Protein AF-A0A9X8ZC23-F1 (afdb_monomer)

InterPro domains:
  IPR036866 Ribonuclease Z/Hydroxyacylglutathione hydrolase-like [G3DSA:3.60.15.10] (1-48)

Sequence (48 aa):
APNAKVISVHMEAVNHWTLSREELKNFSNEKGFSSNMLVPEDGESYKF

Radius of gyration: 11.55 Å; Cα contacts (8 Å, |Δi|>4): 37; chains: 1; bounding box: 29×25×24 Å

Secondary structure (DSSP, 8-state):
-TT--EE----SSSTT----HHHHHHHHHHTT-GGGEE-PPTT-----

Solvent-accessible surface area (backbone atoms only — not comparable to full-atom values): 3287 Å² total; per-residue (Å²): 120,95,83,54,76,44,76,56,74,93,51,73,82,49,93,85,46,83,59,48,71,64,60,53,52,52,51,26,52,76,73,70,45,39,95,38,53,43,72,66,58,95,88,61,84,85,86,134

pLDDT: mean 96.0, std 4.24, range [75.38, 98.5]

Structure (mmCIF, N/CA/C/O backbone):
data_AF-A0A9X8ZC23-F1
#
_entry.id   AF-A0A9X8ZC23-F1
#
loop_
_atom_site.group_PDB
_atom_site.id
_atom_site.type_symbol
_atom_site.label_atom_id
_atom_site.label_alt_id
_atom_site.label_comp_id
_atom_site.label_asym_id
_atom_site.label_entity_id
_atom_site.label_se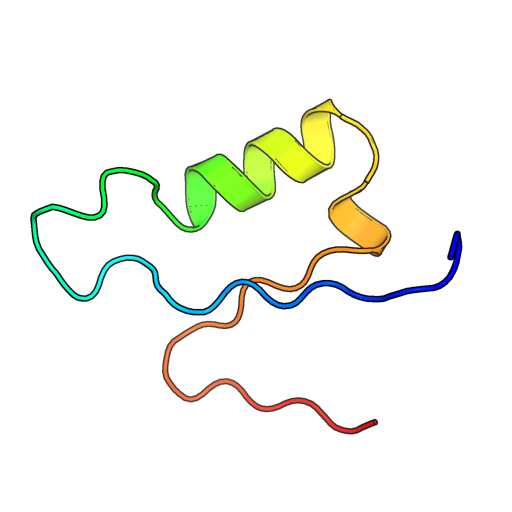q_id
_atom_site.pdbx_PDB_ins_code
_atom_site.Cartn_x
_atom_site.Cartn_y
_atom_site.Cartn_z
_atom_site.occupancy
_atom_site.B_iso_or_equiv
_atom_site.auth_seq_id
_atom_site.auth_comp_id
_atom_site.auth_asym_id
_atom_site.auth_atom_id
_atom_site.pdbx_PDB_model_num
ATOM 1 N N . ALA A 1 1 ? -18.607 9.002 3.105 1.00 75.38 1 ALA A N 1
ATOM 2 C CA . ALA A 1 1 ? -18.580 7.677 3.755 1.00 75.38 1 ALA A CA 1
ATOM 3 C C . ALA A 1 1 ? -17.532 7.691 4.870 1.00 75.38 1 ALA A C 1
ATOM 5 O O . ALA A 1 1 ? -16.361 7.501 4.572 1.00 75.38 1 ALA A O 1
ATOM 6 N N . PRO A 1 2 ? -17.914 7.976 6.126 1.00 81.31 2 PRO A N 1
ATOM 7 C CA . PRO A 1 2 ? -16.959 8.140 7.234 1.00 81.31 2 PRO A CA 1
ATOM 8 C C . PRO A 1 2 ? -16.215 6.844 7.614 1.00 81.31 2 PRO A C 1
ATOM 10 O O . PRO A 1 2 ? -15.125 6.900 8.168 1.00 81.31 2 PRO A O 1
ATOM 13 N N . ASN A 1 3 ? -16.771 5.681 7.259 1.00 87.50 3 ASN A N 1
ATOM 14 C CA . ASN A 1 3 ? -16.217 4.367 7.604 1.00 87.50 3 ASN A CA 1
ATOM 15 C C . ASN A 1 3 ? -15.468 3.690 6.444 1.00 87.50 3 ASN A C 1
ATOM 17 O O . ASN A 1 3 ? -15.128 2.514 6.538 1.00 87.50 3 ASN A O 1
ATOM 21 N N . ALA A 1 4 ? -15.252 4.392 5.326 1.00 94.56 4 ALA A N 1
ATOM 22 C CA . ALA A 1 4 ? -14.530 3.820 4.196 1.00 94.56 4 ALA A CA 1
ATOM 23 C C . ALA A 1 4 ? -13.045 3.616 4.540 1.00 94.56 4 ALA A C 1
ATOM 25 O O . ALA A 1 4 ? -12.449 4.415 5.270 1.00 94.56 4 ALA A O 1
ATOM 26 N N . LYS A 1 5 ? -12.453 2.557 3.982 1.00 95.19 5 LYS A N 1
ATOM 27 C CA . LYS A 1 5 ? -11.001 2.355 3.943 1.00 95.19 5 LYS A CA 1
ATOM 28 C C . LYS A 1 5 ?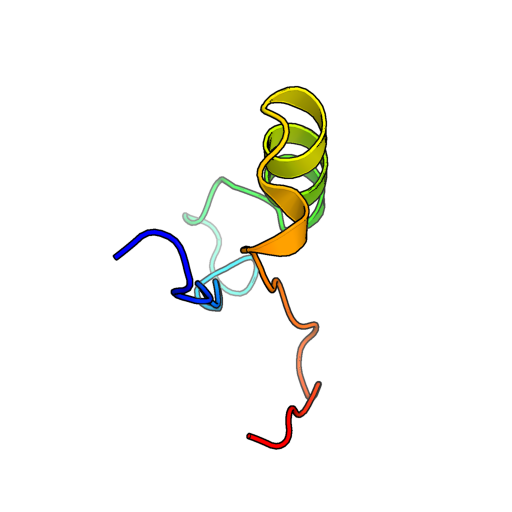 -10.480 2.769 2.570 1.00 95.19 5 LYS A C 1
ATOM 30 O O . LYS A 1 5 ? -11.088 2.428 1.558 1.00 95.19 5 LYS A O 1
ATOM 35 N N . VAL A 1 6 ? -9.363 3.485 2.545 1.00 96.12 6 VAL A N 1
ATOM 36 C CA . VAL A 1 6 ? -8.640 3.856 1.323 1.00 96.12 6 VAL A CA 1
ATOM 37 C C . VAL A 1 6 ? -7.363 3.028 1.251 1.00 96.12 6 VAL A C 1
ATOM 39 O O . VAL A 1 6 ? -6.628 2.970 2.233 1.00 96.12 6 VAL A O 1
ATOM 42 N N . ILE A 1 7 ? -7.091 2.408 0.101 1.00 97.56 7 ILE A N 1
ATOM 43 C CA . ILE A 1 7 ? -5.866 1.635 -0.145 1.00 97.56 7 ILE A CA 1
ATOM 44 C C . ILE A 1 7 ? -5.068 2.339 -1.243 1.00 97.56 7 ILE A C 1
ATOM 46 O O . ILE A 1 7 ? -5.541 2.436 -2.375 1.00 97.56 7 ILE A O 1
ATOM 50 N N . SER A 1 8 ? -3.881 2.850 -0.914 1.00 97.88 8 SER A N 1
ATOM 51 C CA . SER A 1 8 ? -2.985 3.506 -1.876 1.00 97.88 8 SER A CA 1
ATOM 52 C C . SER A 1 8 ? -1.936 2.519 -2.384 1.00 97.88 8 SER A C 1
ATOM 54 O O . SER A 1 8 ? -1.154 2.006 -1.589 1.00 97.88 8 SER A O 1
ATOM 56 N N . VAL A 1 9 ? -1.924 2.242 -3.693 1.00 97.44 9 VAL A N 1
ATOM 57 C CA . VAL A 1 9 ? -1.091 1.174 -4.294 1.00 97.44 9 VAL A CA 1
ATOM 58 C C . VAL A 1 9 ? -0.131 1.650 -5.384 1.00 97.44 9 VAL A C 1
ATOM 60 O O . VAL A 1 9 ? 0.859 0.988 -5.664 1.00 97.44 9 VAL A O 1
ATOM 63 N N . HIS A 1 10 ? -0.409 2.785 -6.020 1.00 97.31 10 HIS A N 1
ATOM 64 C CA . HIS A 1 10 ? 0.316 3.247 -7.203 1.00 97.31 10 HIS A CA 1
ATOM 65 C C . HIS A 1 10 ? 1.508 4.131 -6.797 1.00 97.31 10 HIS A C 1
ATOM 67 O O . HIS A 1 10 ? 1.514 5.339 -7.038 1.00 97.31 10 HIS A O 1
ATOM 73 N N . MET A 1 11 ? 2.467 3.530 -6.088 1.00 97.06 11 MET A N 1
ATOM 74 C CA . MET A 1 11 ? 3.583 4.215 -5.425 1.00 97.06 11 MET A CA 1
ATOM 75 C C . MET A 1 11 ? 4.912 3.506 -5.715 1.00 97.06 11 MET A C 1
ATOM 77 O O . MET A 1 11 ? 4.934 2.298 -5.915 1.00 97.06 11 MET A O 1
ATOM 81 N N . GLU A 1 12 ? 6.000 4.278 -5.788 1.00 96.50 12 GLU A N 1
ATOM 82 C CA . GLU A 1 12 ? 7.409 3.829 -5.775 1.00 96.50 12 GLU A CA 1
ATOM 83 C C . GLU A 1 12 ? 7.893 2.823 -6.844 1.00 96.50 12 GLU A C 1
ATOM 85 O O . GLU A 1 12 ? 9.073 2.487 -6.857 1.00 96.50 12 GLU A O 1
ATOM 90 N N . ALA A 1 13 ? 7.059 2.398 -7.799 1.00 96.94 13 ALA A N 1
ATOM 91 C CA . ALA A 1 13 ? 7.497 1.515 -8.889 1.00 96.94 13 ALA A CA 1
ATOM 92 C C . ALA A 1 13 ? 8.006 2.266 -10.137 1.00 96.94 13 ALA A C 1
ATOM 94 O O . ALA A 1 13 ? 8.735 1.694 -10.949 1.00 96.94 13 ALA A O 1
ATOM 95 N N . VAL A 1 14 ? 7.625 3.538 -10.325 1.00 96.81 14 VAL A N 1
ATOM 96 C CA . VAL A 1 14 ? 7.998 4.341 -11.504 1.00 96.81 14 VAL A CA 1
ATOM 97 C C . VAL A 1 14 ? 8.513 5.719 -11.090 1.00 96.81 14 VAL A C 1
ATOM 99 O O . VAL A 1 14 ? 7.967 6.369 -10.205 1.00 96.81 14 VAL A O 1
ATOM 102 N N . ASN A 1 15 ? 9.552 6.191 -11.781 1.00 94.12 15 ASN A N 1
ATOM 103 C CA . ASN A 1 15 ? 10.336 7.385 -11.444 1.00 94.12 15 ASN A CA 1
ATOM 104 C C . ASN A 1 15 ? 9.562 8.714 -11.352 1.00 94.12 15 ASN A C 1
ATOM 106 O O . ASN A 1 15 ? 10.060 9.655 -10.742 1.00 94.12 15 ASN A O 1
ATOM 110 N N . HIS A 1 16 ? 8.388 8.826 -11.975 1.00 96.56 16 HIS A N 1
ATOM 111 C CA . HIS A 1 16 ? 7.576 10.046 -11.934 1.00 96.56 16 HIS A CA 1
ATOM 112 C C . HIS A 1 16 ? 6.553 10.053 -10.788 1.00 96.56 16 HIS A C 1
ATOM 114 O O . HIS A 1 16 ? 5.814 11.024 -10.637 1.00 96.56 16 HIS A O 1
ATOM 120 N N . TRP A 1 17 ? 6.479 8.991 -9.983 1.00 97.44 17 TRP A N 1
ATOM 121 C CA . TRP A 1 17 ? 5.651 8.961 -8.781 1.00 97.44 17 TRP A CA 1
ATOM 122 C C . TRP A 1 17 ? 6.462 9.535 -7.633 1.00 97.44 17 TRP A C 1
ATOM 124 O O . TRP A 1 17 ? 7.295 8.864 -7.035 1.00 97.44 17 TRP A O 1
ATOM 134 N N . THR A 1 18 ? 6.248 10.818 -7.371 1.00 97.69 18 THR A N 1
ATOM 135 C CA . THR A 1 18 ? 7.104 11.594 -6.471 1.00 97.69 18 THR A CA 1
ATOM 136 C C . THR A 1 18 ? 6.747 11.444 -4.995 1.00 97.69 18 THR A C 1
ATOM 138 O O . THR A 1 18 ? 7.450 12.004 -4.167 1.00 97.69 18 THR A O 1
ATOM 141 N N . LEU A 1 19 ? 5.643 10.764 -4.666 1.00 98.12 19 LEU A N 1
ATOM 142 C CA . LEU A 1 19 ? 5.186 10.555 -3.292 1.00 98.12 19 LEU A CA 1
ATOM 143 C C . LEU A 1 19 ? 5.596 9.161 -2.814 1.00 98.12 19 LEU A C 1
ATOM 145 O O . LEU A 1 19 ? 5.138 8.158 -3.370 1.00 98.12 19 LEU A O 1
ATOM 149 N N . SER A 1 20 ? 6.406 9.116 -1.761 1.00 98.19 20 S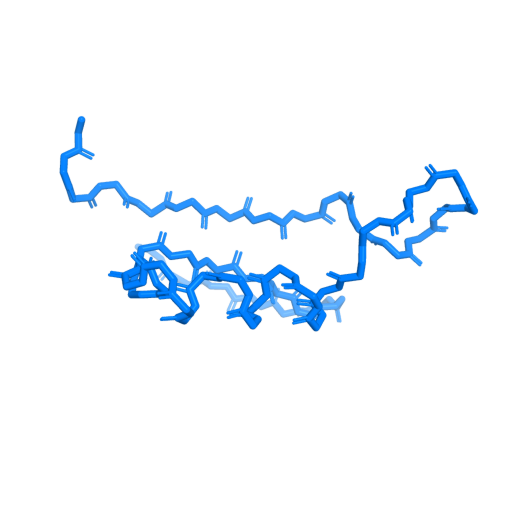ER A N 1
ATOM 150 C CA . SER A 1 20 ? 6.813 7.874 -1.104 1.00 98.19 20 SER A CA 1
ATOM 151 C C . SER A 1 20 ? 5.725 7.313 -0.183 1.00 98.19 20 SER A C 1
ATOM 153 O O . SER A 1 20 ? 4.842 8.030 0.309 1.00 98.19 20 SER A O 1
ATOM 155 N N . ARG A 1 21 ? 5.786 6.003 0.083 1.00 98.50 21 ARG A N 1
ATOM 156 C CA . ARG A 1 21 ? 4.896 5.325 1.041 1.00 98.50 21 ARG A CA 1
ATOM 157 C C . ARG A 1 21 ? 5.061 5.912 2.439 1.00 98.50 21 ARG A C 1
ATOM 159 O O . ARG A 1 21 ? 4.071 6.086 3.150 1.00 98.50 21 ARG A O 1
ATOM 166 N N . GLU A 1 22 ? 6.297 6.228 2.818 1.00 98.25 22 GLU A N 1
ATOM 167 C CA . GLU A 1 22 ? 6.634 6.845 4.101 1.00 98.25 22 GLU A CA 1
ATOM 168 C C . GLU A 1 22 ? 5.983 8.224 4.255 1.00 98.25 22 GLU A C 1
ATOM 170 O O . GLU A 1 22 ? 5.298 8.469 5.249 1.00 98.25 22 GLU A O 1
ATOM 175 N N . GLU A 1 23 ? 6.121 9.102 3.257 1.00 98.50 23 GLU A N 1
ATOM 176 C CA . GLU A 1 23 ? 5.522 10.442 3.287 1.00 98.50 23 GLU A CA 1
ATOM 177 C C . GLU A 1 23 ? 4.0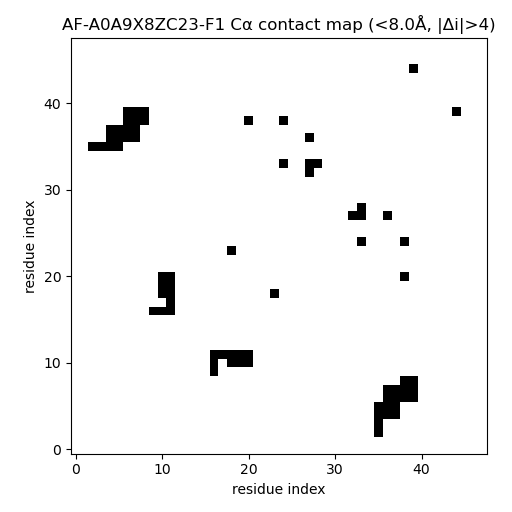00 10.381 3.433 1.00 98.50 23 GLU A C 1
ATOM 179 O O . GLU A 1 23 ? 3.432 11.108 4.250 1.00 98.50 23 GLU A O 1
ATOM 184 N N . LEU A 1 24 ? 3.326 9.482 2.705 1.00 98.44 24 LEU A N 1
ATOM 185 C CA . LEU A 1 24 ? 1.875 9.320 2.819 1.00 98.44 24 LEU A CA 1
ATOM 186 C C . LEU A 1 24 ? 1.458 8.784 4.198 1.00 98.44 24 LEU A C 1
ATOM 188 O O . LEU A 1 24 ? 0.499 9.290 4.790 1.00 98.44 24 LEU A O 1
ATOM 192 N N . LYS A 1 25 ? 2.180 7.790 4.737 1.00 98.25 25 LYS A N 1
ATOM 193 C CA . LYS A 1 25 ? 1.944 7.257 6.091 1.00 98.25 25 LYS A CA 1
ATOM 194 C C . LYS A 1 25 ? 2.100 8.378 7.131 1.00 98.25 25 LYS A C 1
ATOM 196 O O . LYS A 1 25 ? 1.187 8.587 7.934 1.00 98.25 25 LYS A O 1
ATOM 201 N N . ASN A 1 26 ? 3.179 9.159 7.061 1.00 98.50 26 ASN A N 1
ATOM 202 C CA . ASN A 1 26 ? 3.441 10.292 7.955 1.00 98.50 26 ASN A CA 1
ATOM 203 C C . ASN A 1 26 ? 2.364 11.378 7.853 1.00 98.50 26 ASN A C 1
ATOM 205 O O . ASN A 1 26 ? 1.816 11.799 8.873 1.00 98.50 26 ASN A O 1
ATOM 209 N N . PHE A 1 27 ? 1.985 11.765 6.635 1.00 98.44 27 PHE A N 1
ATOM 210 C CA . PHE A 1 27 ? 0.922 12.739 6.398 1.00 98.44 27 PHE A CA 1
ATOM 211 C C . PHE A 1 27 ? -0.426 12.276 6.972 1.00 98.44 27 PHE A C 1
ATOM 213 O O . PHE A 1 27 ? -1.138 13.055 7.608 1.00 98.44 27 PHE A O 1
ATOM 220 N N . SER A 1 28 ? -0.772 10.995 6.806 1.00 97.62 28 SER A N 1
ATOM 221 C CA . SER A 1 28 ? -2.021 10.443 7.346 1.00 97.62 28 SER A CA 1
ATOM 222 C C . SER A 1 28 ? -2.069 10.457 8.877 1.00 97.62 28 SER A C 1
ATOM 224 O O . SER A 1 28 ? -3.130 10.702 9.459 1.00 97.62 28 SER A O 1
ATOM 226 N N . ASN A 1 29 ? -0.922 10.248 9.532 1.00 98.00 29 ASN A N 1
ATOM 227 C CA . ASN A 1 29 ? -0.790 10.368 10.980 1.00 98.00 29 ASN A CA 1
ATOM 228 C C . ASN A 1 29 ? -0.932 11.828 11.425 1.00 98.00 29 ASN A C 1
ATOM 230 O O . ASN A 1 29 ? -1.723 12.112 12.320 1.00 98.00 29 ASN A O 1
ATOM 234 N N . GLU A 1 30 ? -0.233 12.758 10.765 1.00 98.50 30 GLU A N 1
ATOM 235 C CA . GLU A 1 30 ? -0.285 14.195 11.073 1.00 98.50 30 GLU A CA 1
ATOM 236 C C . GLU A 1 30 ? -1.711 14.758 10.971 1.00 98.50 30 GLU A C 1
ATOM 238 O O . GLU A 1 30 ? -2.144 15.553 11.804 1.00 98.50 30 GLU A O 1
ATOM 243 N N . LYS A 1 31 ? -2.467 14.332 9.956 1.00 97.62 31 LYS A N 1
ATOM 244 C CA . LYS A 1 31 ? -3.845 14.787 9.724 1.00 97.62 31 LYS A CA 1
ATOM 245 C C . LYS A 1 31 ? -4.905 13.963 10.461 1.00 97.62 31 LYS A C 1
ATOM 247 O O . LYS A 1 31 ? -6.091 14.253 10.319 1.00 97.62 31 LYS A O 1
ATOM 252 N N . GLY A 1 32 ? -4.506 12.954 11.235 1.00 96.62 32 GLY A N 1
ATOM 253 C CA . GLY A 1 32 ? -5.411 12.174 12.081 1.00 96.62 32 GLY A CA 1
ATOM 254 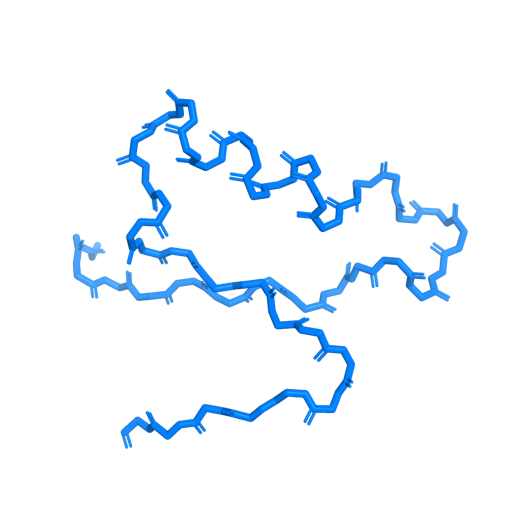C C . GLY A 1 32 ? -6.357 11.234 11.328 1.00 96.62 32 GLY A C 1
ATOM 255 O O . GLY A 1 32 ? -7.426 10.920 11.845 1.00 96.62 32 GLY A O 1
ATOM 256 N N . PHE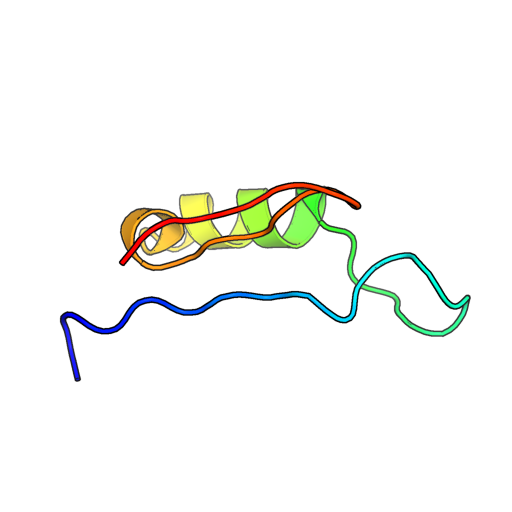 A 1 33 ? -5.990 10.780 10.124 1.00 95.38 33 PHE A N 1
ATOM 257 C CA . PHE A 1 33 ? -6.807 9.848 9.330 1.00 95.38 33 PHE A CA 1
ATOM 258 C C . PHE A 1 33 ? -6.113 8.516 9.011 1.00 95.38 33 PHE A C 1
ATOM 260 O O . PHE A 1 33 ? -6.643 7.717 8.237 1.00 95.38 33 PHE A O 1
ATOM 267 N N . SER A 1 34 ? -4.957 8.232 9.618 1.00 96.31 34 SER A N 1
ATOM 268 C CA . SER A 1 34 ? -4.203 6.990 9.388 1.00 96.31 34 SER A CA 1
ATOM 269 C C . SER A 1 34 ? -5.010 5.717 9.650 1.00 96.31 34 SER A C 1
ATOM 271 O O . SER A 1 34 ? -4.831 4.720 8.958 1.00 96.31 34 SER A O 1
ATOM 273 N N . SER A 1 35 ? -5.985 5.754 10.561 1.00 95.06 35 SER A N 1
ATOM 274 C CA . SER A 1 35 ? -6.890 4.628 10.815 1.00 95.06 35 SER A CA 1
ATOM 275 C C . SER A 1 35 ? -7.752 4.249 9.604 1.00 95.06 35 SER A C 1
ATOM 277 O O . SER A 1 35 ? -8.198 3.106 9.520 1.00 95.06 35 SER A O 1
ATOM 279 N N . ASN A 1 36 ? -7.989 5.154 8.652 1.00 95.38 36 ASN A N 1
ATOM 280 C CA . ASN A 1 36 ? -8.776 4.916 7.439 1.00 95.38 36 ASN A CA 1
ATOM 281 C C . ASN A 1 36 ? -7.912 4.649 6.193 1.00 95.38 36 ASN A C 1
ATOM 283 O O . ASN A 1 36 ? -8.475 4.407 5.123 1.00 95.38 36 ASN A O 1
ATOM 287 N N . MET A 1 37 ? -6.581 4.663 6.311 1.00 96.06 37 MET A N 1
ATOM 288 C CA . MET A 1 37 ? -5.650 4.536 5.189 1.00 96.06 37 MET A CA 1
ATOM 289 C C . MET A 1 37 ? -4.780 3.278 5.303 1.00 96.06 37 MET A C 1
ATOM 291 O O . MET A 1 37 ? -4.188 3.006 6.341 1.00 96.06 37 MET A O 1
ATOM 295 N N . LEU A 1 38 ? -4.689 2.525 4.208 1.00 97.81 38 LEU A N 1
ATOM 296 C CA . LEU A 1 38 ? -3.792 1.386 4.027 1.00 97.81 38 LEU A CA 1
ATOM 297 C C . LEU A 1 38 ? -2.802 1.707 2.902 1.00 97.81 38 LEU A C 1
ATOM 299 O O . LEU A 1 38 ? -3.194 2.184 1.835 1.00 97.81 38 LEU A O 1
ATOM 303 N N . VAL A 1 39 ? -1.521 1.44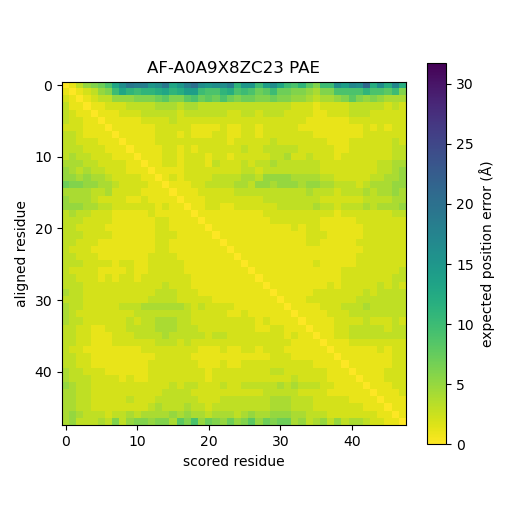5 3.145 1.00 98.00 39 VAL A N 1
ATOM 304 C CA . VAL A 1 39 ? -0.424 1.649 2.188 1.00 98.00 39 VAL A CA 1
ATOM 305 C C . VAL A 1 39 ? 0.424 0.369 2.198 1.00 98.00 39 VAL A C 1
ATOM 307 O O . VAL A 1 39 ? 1.409 0.320 2.939 1.00 98.00 39 VAL A O 1
ATOM 310 N N . PRO A 1 40 ? -0.009 -0.684 1.474 1.00 98.06 40 PRO A N 1
ATOM 311 C CA . PRO A 1 40 ? 0.612 -2.007 1.521 1.00 98.06 40 PRO A CA 1
ATOM 312 C C . PRO A 1 40 ? 1.990 -2.023 0.882 1.00 98.06 40 PRO A C 1
ATOM 314 O O . PRO A 1 40 ? 2.170 -1.383 -0.149 1.00 98.06 40 PRO A O 1
ATOM 317 N N . GLU A 1 41 ? 2.913 -2.812 1.412 1.00 98.12 41 GLU A N 1
ATOM 318 C CA . GLU A 1 41 ? 4.148 -3.147 0.698 1.00 98.12 41 GLU A CA 1
ATOM 319 C C . GLU A 1 41 ? 3.876 -4.080 -0.496 1.00 98.12 41 GLU A C 1
ATOM 321 O O . GLU A 1 41 ? 2.826 -4.727 -0.593 1.00 98.12 41 GLU A O 1
ATOM 326 N N . ASP A 1 42 ? 4.831 -4.169 -1.421 1.00 97.69 42 ASP A N 1
ATOM 327 C CA . ASP A 1 42 ? 4.720 -5.068 -2.569 1.00 97.69 42 ASP A CA 1
ATOM 328 C C . ASP A 1 42 ? 4.607 -6.528 -2.091 1.00 97.69 42 ASP A C 1
ATOM 330 O O . ASP A 1 42 ? 5.479 -7.056 -1.401 1.00 97.69 42 ASP A O 1
ATOM 334 N N . GLY A 1 43 ? 3.503 -7.187 -2.453 1.00 97.56 43 GLY A N 1
ATOM 335 C CA . GLY A 1 43 ? 3.182 -8.549 -2.012 1.00 97.56 43 GLY A CA 1
ATOM 336 C C . GLY A 1 43 ? 2.369 -8.643 -0.712 1.00 97.56 43 GLY A C 1
ATOM 337 O O . GLY A 1 43 ? 1.956 -9.744 -0.340 1.00 97.56 43 GLY A O 1
ATOM 338 N N . GLU A 1 44 ? 2.077 -7.530 -0.034 1.00 98.06 44 GLU A N 1
ATOM 339 C CA . GLU A 1 44 ? 1.192 -7.519 1.135 1.00 98.06 44 GLU A CA 1
ATOM 340 C C . GLU A 1 44 ? -0.265 -7.819 0.736 1.00 98.06 44 GLU A C 1
ATOM 342 O O . GLU A 1 44 ? -0.743 -7.435 -0.332 1.00 98.06 44 GLU A O 1
ATOM 347 N N . SER A 1 45 ? -0.988 -8.545 1.593 1.00 96.88 45 SER A N 1
ATOM 348 C CA . SER A 1 45 ? -2.353 -9.008 1.325 1.00 96.88 45 SER A CA 1
ATOM 349 C C . SER A 1 45 ? -3.295 -8.683 2.481 1.00 96.88 45 SER A C 1
ATOM 351 O O . SER A 1 45 ? -2.959 -8.898 3.645 1.00 96.88 45 SER A O 1
ATOM 353 N N . TYR A 1 46 ? -4.515 -8.254 2.152 1.00 95.25 46 TYR A N 1
ATOM 354 C CA . TYR A 1 46 ? -5.591 -7.997 3.111 1.00 95.25 46 TYR A CA 1
ATOM 355 C C . TYR A 1 46 ? -6.758 -8.969 2.918 1.00 95.25 46 TYR A C 1
ATOM 357 O O . TYR A 1 46 ? -7.009 -9.454 1.814 1.00 95.25 46 TYR A O 1
ATOM 365 N N . LYS A 1 47 ? -7.492 -9.230 4.003 1.00 95.06 47 LYS A N 1
ATOM 366 C CA . LYS A 1 47 ? -8.781 -9.936 3.989 1.00 95.06 47 LYS A CA 1
ATOM 367 C C . LYS 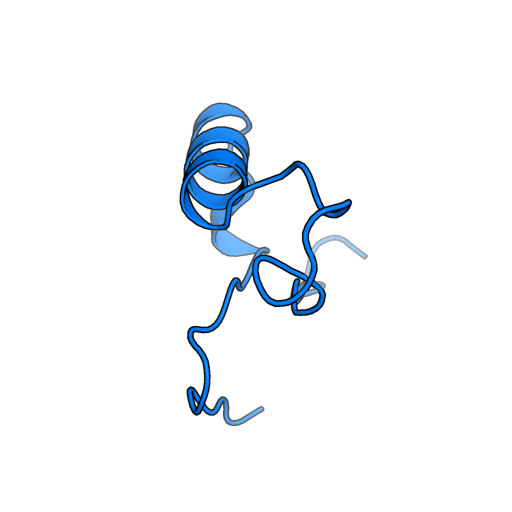A 1 47 ? -9.869 -8.960 4.427 1.00 95.06 47 LYS A C 1
ATOM 369 O O . LYS A 1 47 ? -9.639 -8.195 5.364 1.00 95.06 47 LYS A O 1
ATOM 374 N N . PHE A 1 48 ? -11.017 -9.004 3.759 1.00 90.56 48 PHE A N 1
ATOM 375 C CA . PHE A 1 48 ? -12.168 -8.135 4.001 1.00 90.56 48 PHE A CA 1
ATOM 376 C C . PHE A 1 48 ? -13.422 -8.971 4.229 1.00 90.56 48 PHE A 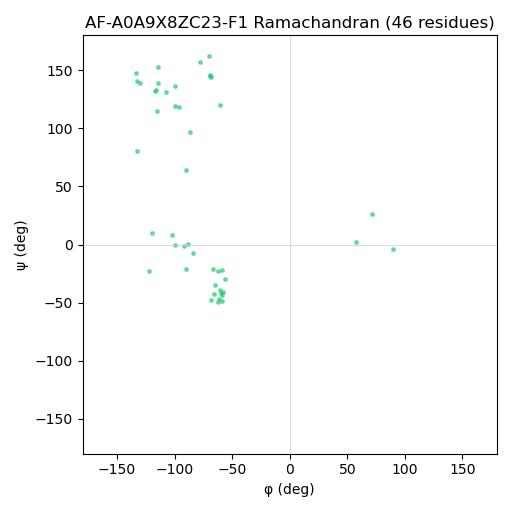C 1
ATOM 378 O O . PHE A 1 48 ? -13.512 -10.052 3.601 1.00 90.56 48 PHE A O 1
#

Nearest PDB structures (foldseek):
  6brm-assembly4_G  TM=9.665E-01  e=8.113E-03  Pectobacterium carotovorum
  6brm-assembly4_H  TM=9.767E-01  e=1.074E-02  Pectobacterium carotovorum
  5gm2-assembly2_J  TM=6.466E-01  e=2.567E+00  Streptomyces blastmyceticus

Foldseek 3Di:
DLQAAEEDEPADPDPPRPDHLVNVCVVCVVVVNNVRYHYDDVPDDDDD

Organism: NCBI:txid1478

Mean predicted aligned error: 2.48 Å